Protein AF-A0A497TL37-F1 (afdb_monomer_lite)

Sequence (139 aa):
MITIESKSLKDLSEKLTLLEVLGCQEAVALKVSDNPSLRTFRDFLLKEGGLEKHVFDVDGVSFDGRVLPYSTIADRDENLHKRMPYIGFFYWKERDVFVFVTEMPTLTQLDIKWEAVPRALQFVEYLEEREKEGVKHDS

Foldseek 3Di:
DAEDEDQELVRVLVVLVVCVVVVPQFKYKYAQPRYPLSVVLVCLLPVVPQFDFDFDDGPNDTDTFTKNFPVSSCVSCVVLCVQVVDGQWIAGDVRNIIIGGQDDPVPVVDPDGRRNSVSSNSVSVVSVVVVVVVVVVPD

pLDDT: mean 87.72, std 14.29, range [36.66, 98.19]

Radius of gyration: 14.61 Å; chains: 1; bounding box: 35×26×40 Å

Structure (mmCIF, N/CA/C/O backbone):
data_AF-A0A497TL37-F1
#
_entry.id   AF-A0A497TL37-F1
#
loop_
_atom_site.group_PDB
_atom_site.id
_atom_site.type_symbol
_atom_site.label_atom_id
_atom_site.label_alt_id
_atom_site.label_comp_id
_atom_site.label_asym_id
_atom_site.label_entity_id
_atom_site.label_seq_id
_atom_site.pdbx_PDB_ins_code
_atom_site.Cartn_x
_atom_site.Cartn_y
_atom_site.Cartn_z
_atom_site.occupancy
_atom_site.B_iso_or_equiv
_atom_site.auth_seq_id
_atom_site.auth_comp_id
_atom_site.auth_asym_id
_atom_site.auth_atom_id
_atom_site.pdbx_PDB_model_num
ATOM 1 N N . MET A 1 1 ? 8.489 -10.133 -6.883 1.00 91.06 1 MET A N 1
ATOM 2 C CA . MET A 1 1 ? 7.375 -9.472 -6.167 1.00 91.06 1 MET A CA 1
ATOM 3 C C . MET A 1 1 ? 6.932 -10.334 -5.003 1.00 91.06 1 MET A C 1
ATOM 5 O O . MET A 1 1 ? 6.400 -11.425 -5.207 1.00 91.06 1 MET A O 1
ATOM 9 N N . ILE A 1 2 ? 7.077 -9.811 -3.791 1.00 94.25 2 ILE A N 1
ATOM 10 C CA . ILE A 1 2 ? 6.657 -10.460 -2.548 1.00 94.25 2 ILE A CA 1
ATOM 11 C C . ILE A 1 2 ? 5.258 -9.969 -2.178 1.00 94.25 2 ILE A C 1
ATOM 13 O O . ILE A 1 2 ? 5.024 -8.767 -2.091 1.00 94.25 2 ILE A O 1
ATOM 17 N N . THR A 1 3 ? 4.321 -10.891 -1.941 1.00 96.44 3 THR A N 1
ATOM 18 C CA . THR A 1 3 ? 2.995 -10.545 -1.403 1.00 96.44 3 THR A CA 1
ATOM 19 C C . THR A 1 3 ? 2.981 -10.743 0.107 1.00 96.44 3 THR A C 1
ATOM 21 O O . THR A 1 3 ? 3.314 -11.822 0.591 1.00 96.44 3 THR A O 1
ATOM 24 N N . ILE A 1 4 ? 2.591 -9.708 0.846 1.00 97.25 4 ILE A N 1
ATOM 25 C CA . ILE A 1 4 ? 2.544 -9.692 2.304 1.00 97.25 4 ILE A CA 1
ATOM 26 C C . ILE A 1 4 ? 1.088 -9.669 2.750 1.00 97.25 4 ILE A C 1
ATOM 28 O O . ILE A 1 4 ? 0.339 -8.736 2.455 1.00 97.25 4 ILE A O 1
ATOM 32 N N . GLU A 1 5 ? 0.706 -10.692 3.500 1.00 97.38 5 GLU A N 1
ATOM 33 C CA . GLU A 1 5 ? -0.581 -10.772 4.179 1.00 97.38 5 GLU A CA 1
ATOM 34 C C . GLU A 1 5 ? -0.410 -10.371 5.639 1.00 97.38 5 GLU A C 1
ATOM 36 O O . GLU A 1 5 ? 0.564 -10.752 6.297 1.00 97.38 5 GLU A O 1
ATOM 41 N N . SER A 1 6 ? -1.353 -9.597 6.164 1.00 96.56 6 SER A N 1
ATOM 42 C CA . SER A 1 6 ? -1.311 -9.131 7.543 1.00 96.56 6 SER A CA 1
ATOM 43 C C . SER A 1 6 ? -2.705 -8.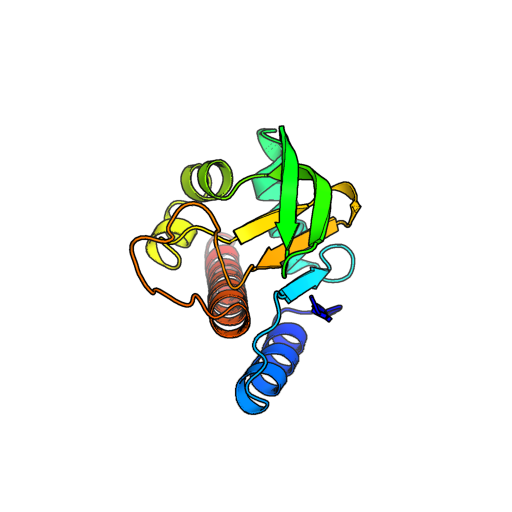827 8.067 1.00 96.56 6 SER A C 1
ATOM 45 O O . SER A 1 6 ? -3.591 -8.451 7.305 1.00 96.56 6 SER A O 1
ATOM 47 N N . LYS A 1 7 ? -2.883 -8.970 9.383 1.00 95.94 7 LYS A N 1
ATOM 48 C CA . LYS A 1 7 ? -4.145 -8.676 10.076 1.00 95.94 7 LYS A CA 1
ATOM 49 C C . LYS A 1 7 ? -4.207 -7.267 10.673 1.00 95.94 7 LYS A C 1
ATOM 51 O O . LYS A 1 7 ? -5.282 -6.852 11.099 1.00 95.94 7 LYS A O 1
ATOM 56 N N . SER A 1 8 ? -3.089 -6.542 10.746 1.00 97.56 8 SER A N 1
ATOM 57 C CA . SER A 1 8 ? -3.012 -5.204 11.354 1.00 97.56 8 SER A CA 1
ATOM 58 C C . SER A 1 8 ? -1.834 -4.399 10.802 1.00 97.56 8 SER A C 1
ATOM 60 O O . SER A 1 8 ? -0.878 -4.971 10.289 1.00 97.56 8 SER A O 1
ATOM 62 N N . LEU A 1 9 ? -1.868 -3.067 10.919 1.00 97.38 9 LEU A N 1
ATOM 63 C CA . LEU A 1 9 ? -0.734 -2.220 10.512 1.00 97.38 9 LEU A CA 1
ATOM 64 C C . LEU A 1 9 ? 0.551 -2.550 11.283 1.00 97.38 9 LEU A C 1
ATOM 66 O O . LEU A 1 9 ? 1.617 -2.599 10.682 1.00 97.38 9 LEU A O 1
ATOM 70 N N . LYS A 1 10 ? 0.437 -2.900 12.570 1.00 97.19 10 LYS A N 1
ATOM 71 C CA . LYS A 1 10 ? 1.582 -3.309 13.391 1.00 97.19 10 LYS A CA 1
ATOM 72 C C . LYS A 1 10 ? 2.293 -4.554 12.842 1.00 97.19 10 LYS A C 1
ATOM 74 O O . LYS A 1 10 ? 3.504 -4.534 12.668 1.00 97.19 10 LYS A O 1
ATOM 79 N N . ASP A 1 11 ? 1.549 -5.624 12.552 1.00 97.38 11 ASP A N 1
ATOM 80 C CA . ASP A 1 11 ? 2.121 -6.859 11.983 1.00 97.38 11 ASP A CA 1
ATOM 81 C C . ASP A 1 11 ? 2.695 -6.610 10.576 1.00 97.38 11 ASP A C 1
ATOM 83 O O . ASP A 1 11 ? 3.719 -7.178 10.202 1.00 97.38 11 ASP A O 1
ATOM 87 N N . LEU A 1 12 ? 2.065 -5.721 9.803 1.00 97.00 12 LEU A N 1
ATOM 88 C CA . LEU A 1 12 ? 2.559 -5.306 8.494 1.00 97.00 12 LEU A CA 1
ATOM 89 C C . LEU A 1 12 ? 3.891 -4.548 8.598 1.00 97.00 12 LEU A C 1
ATOM 91 O O . LEU A 1 12 ? 4.815 -4.850 7.847 1.00 97.00 12 LEU A O 1
ATOM 95 N N . SER A 1 13 ? 3.998 -3.624 9.555 1.00 97.75 13 SER A N 1
ATOM 96 C CA . SER A 1 13 ? 5.218 -2.876 9.867 1.00 97.75 13 SER A CA 1
ATOM 97 C C . SER A 1 13 ? 6.355 -3.817 10.275 1.00 97.75 13 SER A C 1
ATOM 99 O O . SER A 1 13 ? 7.407 -3.807 9.646 1.00 97.75 13 SER A O 1
ATOM 101 N N . GLU A 1 14 ? 6.115 -4.740 11.215 1.00 97.88 14 GLU A N 1
ATOM 102 C CA . GLU A 1 14 ? 7.117 -5.722 11.665 1.00 97.88 14 GLU A CA 1
ATOM 103 C C . GLU A 1 14 ? 7.656 -6.591 10.509 1.00 97.88 14 GLU A C 1
ATOM 105 O O . GLU A 1 14 ? 8.867 -6.801 10.389 1.00 97.88 14 GLU A O 1
ATOM 110 N N . LYS A 1 15 ? 6.772 -7.065 9.619 1.00 97.81 15 LYS A N 1
ATOM 111 C CA . LYS A 1 15 ? 7.156 -7.846 8.428 1.00 97.81 15 LYS A CA 1
ATOM 112 C C . LYS A 1 15 ? 7.975 -7.029 7.436 1.00 97.81 15 LYS A C 1
ATOM 114 O O . LYS A 1 15 ? 8.945 -7.540 6.881 1.00 97.81 15 LYS A O 1
ATOM 119 N N . LEU A 1 16 ? 7.591 -5.778 7.204 1.00 97.69 16 LEU A N 1
ATOM 120 C CA . LEU A 1 16 ? 8.302 -4.887 6.294 1.00 97.69 16 LEU A CA 1
ATOM 121 C C . LEU A 1 16 ? 9.673 -4.483 6.848 1.00 97.69 16 LEU A C 1
ATOM 123 O O . LEU A 1 16 ? 10.644 -4.531 6.102 1.00 97.69 16 LEU A O 1
ATOM 127 N N . THR A 1 17 ? 9.789 -4.191 8.145 1.00 97.19 17 THR A N 1
ATOM 128 C CA . THR A 1 17 ? 11.081 -3.935 8.801 1.00 97.19 17 THR A CA 1
ATOM 129 C C . THR A 1 17 ? 12.009 -5.142 8.685 1.00 97.19 17 THR A C 1
ATOM 131 O O . THR A 1 17 ? 13.196 -4.985 8.414 1.00 97.19 17 THR A O 1
ATOM 134 N N . LEU A 1 18 ? 11.490 -6.367 8.826 1.00 97.25 18 LEU A N 1
ATOM 135 C CA . LEU A 1 18 ? 12.296 -7.567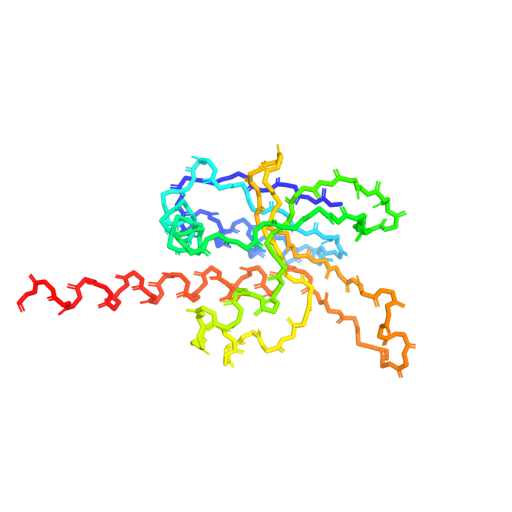 8.592 1.00 97.25 18 LEU A CA 1
ATOM 136 C C . LEU A 1 18 ? 12.808 -7.635 7.143 1.00 97.25 18 LEU A C 1
ATOM 138 O O . LEU A 1 18 ? 13.983 -7.925 6.928 1.00 97.25 18 LEU A O 1
ATOM 142 N N . LEU A 1 19 ? 11.955 -7.357 6.152 1.00 96.38 19 LEU A N 1
ATOM 143 C CA . LEU A 1 19 ? 12.361 -7.332 4.740 1.00 96.38 19 LEU A CA 1
ATOM 144 C C . LEU A 1 19 ? 13.387 -6.230 4.442 1.00 96.38 19 LEU A C 1
ATOM 146 O O . LEU A 1 19 ? 14.291 -6.450 3.636 1.00 96.38 19 LEU A O 1
ATOM 150 N N . GLU A 1 20 ? 13.269 -5.079 5.102 1.00 95.06 20 GLU A N 1
ATOM 151 C CA . GLU A 1 20 ? 14.222 -3.971 5.005 1.00 95.06 20 GLU A CA 1
ATOM 152 C C . GLU A 1 20 ? 15.596 -4.386 5.547 1.00 95.06 20 GLU A C 1
ATOM 154 O O . GLU A 1 20 ? 16.601 -4.239 4.856 1.00 95.06 20 GLU A O 1
ATOM 159 N N . VAL A 1 21 ? 15.641 -5.010 6.731 1.00 95.69 21 VAL A N 1
ATOM 160 C CA . VAL A 1 21 ? 16.880 -5.536 7.335 1.00 95.69 21 VAL A CA 1
ATOM 161 C C . VAL A 1 21 ? 17.535 -6.606 6.458 1.00 95.69 21 VAL A C 1
ATOM 163 O O . VAL A 1 21 ? 18.761 -6.688 6.390 1.00 95.69 21 VAL A O 1
ATOM 166 N N . LEU A 1 22 ? 16.735 -7.419 5.764 1.00 95.06 22 LEU A N 1
ATOM 167 C CA . LEU A 1 22 ? 17.223 -8.418 4.809 1.00 95.06 22 LEU A CA 1
ATOM 168 C C . LEU A 1 22 ? 17.666 -7.815 3.464 1.00 95.06 22 LEU A C 1
ATOM 170 O O . LEU A 1 22 ? 18.152 -8.551 2.606 1.00 95.06 22 LEU A O 1
ATOM 174 N N . GLY A 1 23 ? 17.514 -6.502 3.267 1.00 90.94 23 GLY A N 1
ATOM 175 C CA . GLY A 1 23 ? 17.914 -5.808 2.045 1.00 90.94 23 GLY A CA 1
ATOM 176 C C . GLY A 1 23 ? 17.078 -6.195 0.827 1.00 90.94 23 GLY A C 1
ATOM 177 O O . GLY A 1 23 ? 17.604 -6.238 -0.284 1.00 90.94 23 GLY A O 1
ATOM 178 N N . CYS A 1 24 ? 15.795 -6.514 1.015 1.00 91.44 24 CYS A N 1
ATOM 179 C CA . CYS A 1 24 ? 14.913 -6.955 -0.063 1.00 91.44 24 CYS A CA 1
ATOM 180 C C . CYS A 1 24 ? 14.775 -5.896 -1.175 1.00 91.44 24 CYS A C 1
ATOM 182 O O . CYS A 1 24 ? 14.310 -4.783 -0.937 1.00 91.44 24 CYS A O 1
ATOM 184 N N . GLN A 1 25 ? 15.126 -6.284 -2.406 1.00 88.81 25 GLN A N 1
ATOM 185 C CA . GLN A 1 25 ? 15.095 -5.436 -3.610 1.00 88.81 25 GLN A CA 1
ATOM 186 C C . GLN A 1 25 ? 13.924 -5.758 -4.555 1.00 88.81 25 GLN A C 1
ATOM 188 O O . GLN A 1 25 ? 13.868 -5.243 -5.668 1.00 88.81 25 GLN A O 1
ATOM 193 N N . GLU A 1 26 ? 13.009 -6.643 -4.162 1.00 90.00 26 GLU A N 1
ATOM 194 C CA . GLU A 1 26 ? 11.841 -6.986 -4.979 1.00 90.00 26 GLU A CA 1
ATOM 195 C C . GLU A 1 26 ? 10.697 -5.989 -4.784 1.00 90.00 26 GLU A C 1
ATOM 197 O O . GLU A 1 26 ? 10.570 -5.372 -3.722 1.00 90.00 26 GLU A O 1
ATOM 202 N N . ALA A 1 27 ? 9.806 -5.887 -5.775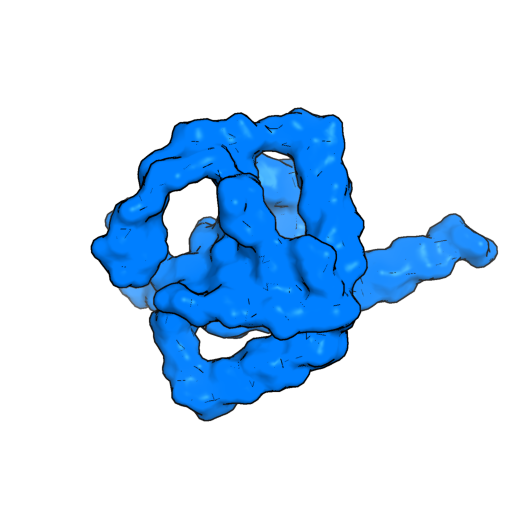 1.00 93.25 27 ALA A N 1
ATOM 203 C CA . ALA A 1 27 ? 8.524 -5.228 -5.581 1.00 93.25 27 ALA A CA 1
ATOM 204 C C . ALA A 1 27 ? 7.729 -5.874 -4.435 1.00 93.25 27 ALA A C 1
ATOM 206 O O . ALA A 1 27 ? 7.785 -7.087 -4.204 1.00 93.25 27 ALA A O 1
ATOM 207 N N . VAL A 1 28 ? 6.922 -5.069 -3.750 1.00 95.94 28 VAL A N 1
ATOM 208 C CA . VAL A 1 28 ? 6.102 -5.502 -2.615 1.00 95.94 28 VAL A CA 1
ATOM 209 C C . VAL A 1 28 ? 4.629 -5.309 -2.942 1.00 95.94 28 VAL A C 1
ATOM 211 O O . VAL A 1 28 ? 4.232 -4.272 -3.462 1.00 95.94 28 VAL A O 1
ATOM 214 N N . ALA A 1 29 ? 3.805 -6.294 -2.604 1.00 97.00 29 ALA A N 1
ATOM 215 C CA . ALA A 1 29 ? 2.355 -6.221 -2.688 1.00 97.00 29 ALA A CA 1
ATOM 216 C C . ALA A 1 29 ? 1.737 -6.455 -1.304 1.00 97.00 29 ALA A C 1
ATOM 218 O O . ALA A 1 29 ? 1.924 -7.511 -0.711 1.00 97.00 29 ALA A O 1
ATOM 219 N N . LEU A 1 30 ? 0.980 -5.495 -0.781 1.00 98.06 30 LEU A N 1
ATOM 220 C CA . LEU A 1 30 ? 0.299 -5.608 0.510 1.00 98.06 30 LEU A CA 1
ATOM 221 C C . LEU A 1 30 ? -1.133 -6.090 0.274 1.00 98.06 30 LEU A C 1
ATOM 223 O O . LEU A 1 30 ? -1.914 -5.401 -0.388 1.00 98.06 30 LEU A O 1
ATOM 227 N N . LYS A 1 31 ? -1.485 -7.269 0.797 1.00 98.19 31 LYS A N 1
ATOM 228 C CA . LYS A 1 31 ? -2.826 -7.845 0.656 1.00 98.19 31 LYS A CA 1
ATOM 229 C C . LYS A 1 31 ? -3.842 -7.050 1.462 1.00 98.19 31 LYS A C 1
ATOM 231 O O . LYS A 1 31 ? -3.718 -6.912 2.676 1.00 98.19 31 LYS A O 1
ATOM 236 N N . VAL A 1 32 ? -4.873 -6.561 0.779 1.00 97.69 32 VAL A N 1
ATOM 237 C CA . VAL A 1 32 ? -5.876 -5.680 1.379 1.00 97.69 32 VAL A CA 1
ATOM 238 C C . VAL A 1 32 ? -6.935 -6.469 2.145 1.00 97.69 32 VAL A C 1
ATOM 240 O O . VAL A 1 32 ? -7.293 -6.076 3.251 1.00 97.69 32 VAL A O 1
ATOM 243 N N . SER A 1 33 ? -7.418 -7.592 1.602 1.00 93.00 33 SER A N 1
ATOM 244 C CA . SER A 1 33 ? -8.540 -8.362 2.163 1.00 93.00 33 SER A CA 1
ATOM 245 C C . SER A 1 33 ? -8.403 -8.706 3.643 1.00 93.00 33 SER A C 1
ATOM 247 O O . SER A 1 33 ? -9.410 -8.699 4.348 1.00 93.00 33 SER A O 1
ATOM 249 N N . ASP A 1 34 ? -7.188 -8.944 4.132 1.00 92.88 34 ASP A N 1
ATOM 250 C CA . ASP A 1 34 ? -6.945 -9.433 5.493 1.00 92.88 34 ASP A CA 1
ATOM 251 C C . ASP A 1 34 ? -6.642 -8.323 6.507 1.00 92.88 34 ASP A C 1
ATOM 253 O O . ASP A 1 34 ? -6.718 -8.561 7.712 1.00 92.88 34 ASP A O 1
ATOM 257 N N . ASN A 1 35 ? -6.422 -7.085 6.049 1.00 97.62 35 ASN A N 1
ATOM 258 C CA . ASN A 1 35 ? -6.054 -5.955 6.898 1.00 97.62 35 ASN A CA 1
ATOM 259 C C . ASN A 1 35 ? -7.164 -4.877 6.919 1.00 97.62 35 ASN A C 1
ATOM 261 O O . ASN A 1 35 ? -7.405 -4.230 5.897 1.00 97.62 35 ASN A O 1
ATOM 265 N N . PRO A 1 36 ? -7.843 -4.641 8.061 1.00 96.69 36 PRO A N 1
ATOM 266 C CA . PRO A 1 36 ? -8.926 -3.659 8.158 1.00 96.69 36 PRO A CA 1
ATOM 267 C C . PRO A 1 36 ? -8.538 -2.245 7.723 1.00 96.69 36 PRO A C 1
ATOM 269 O O . PRO A 1 36 ? -9.302 -1.606 7.007 1.00 96.69 36 PRO A O 1
ATOM 272 N N . SER A 1 37 ? -7.352 -1.783 8.104 1.00 96.94 37 SER A N 1
ATOM 273 C CA . SER A 1 37 ? -6.851 -0.444 7.798 1.00 96.94 37 SER A CA 1
ATOM 274 C C . SER A 1 37 ? -6.627 -0.264 6.297 1.00 96.94 37 SER A C 1
ATOM 276 O O . SER A 1 37 ? -7.062 0.728 5.711 1.00 96.94 37 SER A O 1
ATOM 278 N N . LEU A 1 38 ? -6.041 -1.276 5.643 1.00 97.81 38 LEU A N 1
ATOM 279 C CA . LEU A 1 38 ? -5.894 -1.290 4.185 1.00 97.81 38 LEU A CA 1
ATOM 280 C C . LEU A 1 38 ? -7.254 -1.310 3.482 1.00 97.81 38 LEU A C 1
ATOM 282 O O . LEU A 1 38 ? -7.426 -0.612 2.482 1.00 97.81 38 LEU A O 1
ATOM 286 N N . ARG A 1 39 ? -8.227 -2.085 3.989 1.00 97.44 39 ARG A N 1
ATOM 287 C CA . ARG A 1 39 ? -9.589 -2.120 3.426 1.00 97.44 39 ARG A CA 1
ATOM 288 C C . ARG A 1 39 ? -10.252 -0.752 3.507 1.00 97.44 39 ARG A C 1
ATOM 290 O O . ARG A 1 39 ? -10.731 -0.270 2.488 1.00 97.44 39 ARG A O 1
ATOM 297 N N . THR A 1 40 ? -10.223 -0.115 4.676 1.00 96.00 40 THR A N 1
ATOM 298 C CA . THR A 1 40 ? -10.785 1.226 4.883 1.00 96.00 40 THR A CA 1
ATOM 299 C C . THR A 1 40 ? -10.158 2.238 3.930 1.00 96.00 40 THR A C 1
ATOM 301 O O . THR A 1 40 ? -10.872 3.012 3.295 1.00 96.00 40 THR A O 1
ATOM 304 N N . PHE A 1 41 ? -8.832 2.206 3.780 1.00 96.12 41 PHE A N 1
ATOM 305 C CA . PHE A 1 41 ? -8.131 3.104 2.869 1.00 96.12 41 PHE A CA 1
ATOM 306 C C . PHE A 1 41 ? -8.487 2.845 1.398 1.00 96.12 41 PHE A C 1
ATOM 308 O O . PHE A 1 41 ? -8.806 3.780 0.665 1.00 96.12 41 PHE A O 1
ATOM 315 N N . ARG A 1 42 ? -8.519 1.579 0.962 1.00 96.25 42 ARG A N 1
ATOM 316 C CA . ARG A 1 42 ? -8.992 1.200 -0.379 1.00 96.25 42 ARG A CA 1
ATOM 317 C C . ARG A 1 42 ? -10.423 1.681 -0.618 1.00 96.25 42 ARG A C 1
ATOM 319 O O . ARG A 1 42 ? -10.701 2.233 -1.677 1.00 96.25 42 ARG A O 1
ATOM 326 N N . ASP A 1 43 ? -11.331 1.464 0.325 1.00 95.38 43 ASP A N 1
ATOM 327 C CA . ASP A 1 43 ? -12.745 1.812 0.162 1.00 95.38 43 ASP A CA 1
ATOM 328 C C . ASP A 1 43 ? -12.934 3.335 0.087 1.00 95.38 43 ASP A C 1
ATOM 330 O O . ASP A 1 43 ? -13.707 3.818 -0.743 1.00 95.38 43 ASP A O 1
ATOM 334 N N . PHE A 1 44 ? -12.163 4.093 0.879 1.00 94.06 44 PHE A N 1
ATOM 335 C CA . PHE A 1 44 ? -12.047 5.547 0.755 1.00 94.06 44 PHE A CA 1
ATOM 336 C C . PHE A 1 44 ? -11.615 5.951 -0.656 1.00 94.06 44 PHE A C 1
ATOM 338 O O . PHE A 1 44 ? -12.291 6.759 -1.293 1.00 94.06 44 PHE A O 1
ATOM 345 N N . LEU A 1 45 ? -10.544 5.342 -1.171 1.00 93.44 45 LEU A N 1
ATOM 346 C CA . LEU A 1 45 ? -10.057 5.631 -2.511 1.00 93.44 45 LEU A CA 1
ATOM 347 C C . LEU A 1 45 ? -11.100 5.281 -3.574 1.00 93.44 45 LEU A C 1
ATOM 349 O O . LEU A 1 45 ? -11.349 6.085 -4.457 1.00 93.44 45 LEU A O 1
ATOM 353 N N . LEU A 1 46 ? -11.740 4.116 -3.513 1.00 93.31 46 LEU A N 1
ATOM 354 C CA . LEU A 1 46 ? -12.640 3.638 -4.568 1.00 93.31 46 LEU A CA 1
ATOM 355 C C . LEU A 1 46 ? -14.012 4.323 -4.598 1.00 93.31 46 LEU A C 1
ATOM 357 O O . LEU A 1 46 ? -14.737 4.149 -5.580 1.00 93.31 46 LEU A O 1
ATOM 361 N N . LYS A 1 47 ? -14.372 5.105 -3.573 1.00 88.50 47 LYS A N 1
ATOM 362 C CA . LYS A 1 47 ? -15.673 5.785 -3.471 1.00 88.50 47 LYS A CA 1
ATOM 363 C C . LYS A 1 47 ? -16.003 6.649 -4.694 1.00 88.50 47 LYS A C 1
ATOM 365 O O . LYS A 1 47 ? -17.164 6.744 -5.079 1.00 88.50 47 LYS A O 1
ATOM 370 N N . GLU A 1 48 ? -14.988 7.227 -5.327 1.00 80.19 48 GLU A N 1
ATOM 371 C CA . GLU A 1 48 ? -15.131 8.102 -6.497 1.00 80.19 48 GLU A CA 1
ATOM 372 C C . GLU A 1 48 ? -14.752 7.414 -7.824 1.00 80.19 48 GLU A C 1
ATOM 374 O O . GLU A 1 48 ? -14.586 8.066 -8.853 1.00 80.19 48 GLU A O 1
ATOM 379 N N . GLY A 1 49 ? -14.593 6.084 -7.837 1.00 82.75 49 GLY A N 1
ATOM 380 C CA . GLY A 1 49 ? -14.241 5.322 -9.041 1.00 82.75 49 GLY A CA 1
ATOM 381 C C . GLY A 1 49 ? -12.755 5.413 -9.406 1.00 82.75 49 GLY A C 1
ATOM 382 O O . GLY A 1 49 ? -11.902 5.384 -8.526 1.00 82.75 49 GLY A O 1
ATOM 383 N N . GLY A 1 50 ? -12.413 5.512 -10.694 1.00 84.69 50 GLY A N 1
ATOM 384 C CA . GLY A 1 50 ? -11.022 5.706 -11.156 1.00 84.69 50 GLY A CA 1
ATOM 385 C C . GLY A 1 50 ? -10.204 4.429 -11.387 1.00 84.69 50 GLY A C 1
ATOM 386 O O . GLY A 1 50 ? -8.988 4.486 -11.497 1.00 84.69 50 GLY A O 1
ATOM 387 N N . LEU A 1 51 ? -10.854 3.265 -11.451 1.00 94.00 51 LEU A N 1
ATOM 388 C CA . LEU A 1 51 ? -10.183 2.042 -11.887 1.00 94.00 51 LEU A CA 1
ATOM 389 C C . LEU A 1 51 ? -10.026 2.045 -13.405 1.00 94.00 51 LEU A C 1
ATOM 391 O O . LEU A 1 51 ? -11.020 2.071 -14.132 1.00 94.00 51 LEU A O 1
ATOM 395 N N . GLU A 1 52 ? -8.792 1.924 -13.865 1.00 93.38 52 GLU A N 1
ATOM 396 C CA . GLU A 1 52 ? -8.425 1.947 -15.275 1.00 93.38 52 GLU A CA 1
ATOM 397 C C . GLU A 1 52 ? -7.855 0.597 -15.691 1.00 93.38 52 GLU A C 1
ATOM 399 O O . GLU A 1 52 ? -7.164 -0.064 -14.915 1.00 93.38 52 GLU A O 1
ATOM 404 N N . LYS A 1 53 ? -8.152 0.159 -16.919 1.00 93.88 53 LYS A N 1
ATOM 405 C CA . LYS A 1 53 ? -7.516 -1.037 -17.472 1.00 93.88 53 LYS A CA 1
ATOM 406 C C . LYS A 1 53 ? -6.098 -0.672 -17.908 1.00 93.88 53 LYS A C 1
ATOM 408 O O . LYS A 1 53 ? -5.941 0.214 -18.743 1.00 93.88 53 LYS A O 1
ATOM 413 N N . HIS A 1 54 ? -5.098 -1.372 -17.384 1.00 89.19 54 HIS A N 1
ATOM 414 C CA . HIS A 1 54 ? -3.694 -1.085 -17.657 1.00 89.19 54 HIS A CA 1
ATOM 415 C C . HIS A 1 54 ? -2.895 -2.379 -17.844 1.00 89.19 54 HIS A C 1
ATOM 417 O O . HIS A 1 54 ? -3.122 -3.366 -17.144 1.00 89.19 54 HIS A O 1
ATOM 423 N N . VAL A 1 55 ? -1.929 -2.346 -18.767 1.00 88.25 55 VAL A N 1
ATOM 424 C CA . VAL A 1 55 ? -0.849 -3.340 -18.849 1.00 88.25 55 VAL A CA 1
ATOM 425 C C . VAL A 1 55 ? 0.371 -2.751 -18.158 1.00 88.25 55 VAL A C 1
ATOM 427 O O . VAL A 1 55 ? 0.816 -1.675 -18.548 1.00 88.25 55 VAL A O 1
ATOM 430 N N . PHE A 1 56 ? 0.860 -3.381 -17.099 1.00 85.06 56 PHE A N 1
ATOM 431 C CA . PHE A 1 56 ? 1.931 -2.837 -16.263 1.00 85.06 56 PHE A CA 1
ATOM 432 C C . PHE A 1 56 ? 2.968 -3.907 -15.939 1.00 85.06 56 PHE A C 1
ATOM 434 O O . PHE A 1 56 ? 2.640 -5.089 -15.848 1.00 85.06 56 PHE A O 1
ATOM 441 N N . ASP A 1 57 ? 4.210 -3.476 -15.743 1.00 85.38 57 ASP A N 1
ATOM 442 C CA . ASP A 1 57 ? 5.326 -4.361 -15.431 1.00 85.38 57 ASP A CA 1
ATOM 443 C C . ASP A 1 57 ? 5.663 -4.297 -13.940 1.00 85.38 57 ASP A C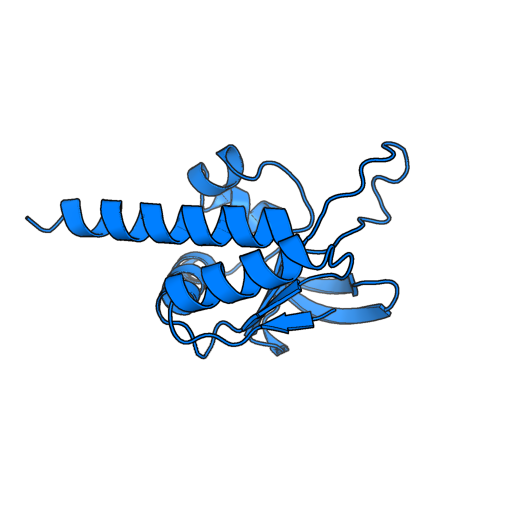 1
ATOM 445 O O . ASP A 1 57 ? 5.736 -3.218 -13.348 1.00 85.38 57 ASP A O 1
ATOM 449 N N . VAL A 1 58 ? 5.888 -5.460 -13.331 1.00 85.56 58 VAL A N 1
ATOM 450 C CA . VAL A 1 58 ? 6.414 -5.586 -11.968 1.00 85.56 58 VAL A CA 1
ATOM 451 C C . VAL A 1 58 ? 7.589 -6.550 -12.010 1.00 85.56 58 VAL A C 1
ATOM 453 O O . VAL A 1 58 ? 7.424 -7.698 -12.419 1.00 85.56 58 VAL A O 1
ATOM 456 N N . ASP A 1 59 ? 8.774 -6.083 -11.613 1.00 83.50 59 ASP A N 1
ATOM 457 C CA . ASP A 1 59 ? 10.026 -6.855 -11.646 1.00 83.50 59 ASP A CA 1
ATOM 458 C C . ASP A 1 59 ? 10.291 -7.523 -13.019 1.00 83.50 59 ASP A C 1
ATOM 460 O O . ASP A 1 59 ? 10.701 -8.679 -13.103 1.00 83.50 59 ASP A O 1
ATOM 464 N N . GLY A 1 60 ? 10.003 -6.812 -14.118 1.00 83.00 60 GLY A N 1
ATOM 465 C CA . GLY A 1 60 ? 10.211 -7.299 -15.490 1.00 83.00 60 GLY A CA 1
ATOM 466 C C . GLY A 1 60 ? 9.150 -8.274 -16.015 1.00 83.00 60 GLY A C 1
ATOM 467 O O . GLY A 1 60 ? 9.304 -8.802 -17.116 1.00 83.00 60 GLY A O 1
ATOM 468 N N . VAL A 1 61 ? 8.074 -8.516 -15.259 1.00 85.00 61 VAL A N 1
ATOM 469 C CA . VAL A 1 61 ? 6.938 -9.345 -15.686 1.00 85.00 61 VAL A CA 1
ATOM 470 C C . VAL A 1 61 ? 5.725 -8.464 -15.967 1.00 85.00 61 VAL A C 1
ATOM 472 O O . VAL A 1 61 ? 5.302 -7.703 -15.099 1.00 85.00 61 VAL A O 1
ATOM 475 N N . SER A 1 62 ? 5.141 -8.604 -17.159 1.00 89.31 62 SER A N 1
ATOM 476 C CA . SER A 1 62 ? 3.945 -7.861 -17.567 1.00 89.31 62 SER A CA 1
ATOM 477 C C . SER A 1 62 ? 2.656 -8.498 -17.052 1.00 89.31 62 SER A C 1
ATOM 479 O O . SER A 1 62 ? 2.438 -9.706 -17.180 1.00 89.31 62 SER A O 1
ATOM 481 N N . PHE A 1 63 ? 1.755 -7.665 -16.542 1.00 88.94 63 PHE A N 1
ATOM 482 C CA . PHE A 1 63 ? 0.434 -8.038 -16.047 1.00 88.94 63 PHE A CA 1
ATOM 483 C C . PHE A 1 63 ? -0.655 -7.193 -16.721 1.00 88.94 63 PHE A C 1
ATOM 485 O O . PHE A 1 63 ? -0.443 -6.017 -17.004 1.00 88.94 63 PHE A O 1
ATOM 492 N N . ASP A 1 64 ? -1.833 -7.784 -16.955 1.00 92.44 64 ASP A N 1
ATOM 493 C CA . ASP A 1 64 ? -3.061 -7.071 -17.350 1.00 92.44 64 ASP A CA 1
ATOM 494 C C . ASP A 1 64 ? -4.020 -7.048 -16.154 1.00 92.44 64 ASP A C 1
ATOM 496 O O . ASP A 1 64 ? -4.247 -8.071 -15.496 1.00 92.44 64 ASP A O 1
ATOM 500 N N . GLY A 1 65 ? -4.585 -5.881 -15.861 1.00 94.44 65 GLY A N 1
ATOM 501 C CA . GLY A 1 65 ? -5.535 -5.724 -14.775 1.00 94.44 65 GLY A CA 1
ATOM 502 C C . GLY A 1 65 ? -6.183 -4.353 -14.732 1.00 94.44 65 GLY A C 1
ATOM 503 O O . GLY A 1 65 ? -5.867 -3.445 -15.501 1.00 94.44 65 GLY A O 1
ATOM 504 N N . ARG A 1 66 ? -7.117 -4.203 -13.796 1.00 96.25 66 ARG A N 1
ATOM 505 C CA . ARG A 1 66 ? -7.659 -2.904 -13.420 1.00 96.25 66 ARG A CA 1
ATOM 506 C C . ARG A 1 66 ? -6.883 -2.370 -12.236 1.00 96.25 66 ARG A C 1
ATOM 508 O O . ARG A 1 66 ? -6.834 -3.003 -11.177 1.00 96.25 66 ARG A O 1
ATOM 515 N N . VAL A 1 67 ? -6.328 -1.185 -12.415 1.00 95.38 67 VAL A N 1
ATOM 516 C CA . VAL A 1 67 ? -5.533 -0.506 -11.402 1.00 95.38 67 VAL A CA 1
ATOM 517 C C . VAL A 1 67 ? -6.167 0.821 -11.031 1.00 95.38 67 VAL A C 1
ATOM 519 O O . VAL A 1 67 ? -6.831 1.450 -11.849 1.00 95.38 67 VAL A O 1
ATOM 522 N N . LEU A 1 68 ? -5.969 1.241 -9.788 1.00 95.38 68 LEU A N 1
ATOM 523 C CA . LEU A 1 68 ? -6.104 2.639 -9.411 1.00 95.38 68 LEU A CA 1
ATOM 524 C C . LEU A 1 68 ? -4.686 3.230 -9.427 1.00 95.38 68 LEU A C 1
ATOM 526 O O . LEU A 1 68 ? -3.879 2.847 -8.568 1.00 95.38 68 LEU A O 1
ATOM 530 N N . PRO A 1 69 ? -4.346 4.070 -10.419 1.00 92.75 69 PRO A N 1
ATOM 531 C CA . PRO A 1 69 ? -2.988 4.567 -10.589 1.00 92.75 69 PRO A CA 1
ATOM 532 C C . PRO A 1 69 ? -2.618 5.578 -9.499 1.00 92.75 69 PRO A C 1
ATOM 534 O O . PRO A 1 69 ? -3.482 6.209 -8.888 1.00 92.75 69 PRO A O 1
ATOM 537 N N . TYR A 1 70 ? -1.310 5.759 -9.292 1.00 91.88 70 TYR A N 1
ATOM 538 C CA . TYR A 1 70 ? -0.762 6.695 -8.309 1.00 91.88 70 TYR A CA 1
ATOM 539 C C . TYR A 1 70 ? -1.355 8.104 -8.419 1.00 91.88 70 TYR A C 1
ATOM 541 O O . TYR A 1 70 ? -1.699 8.687 -7.400 1.00 91.88 70 TYR A O 1
ATOM 549 N N . SER A 1 71 ? -1.489 8.640 -9.636 1.00 90.25 71 SER A N 1
ATOM 550 C CA . SER A 1 71 ? -2.021 9.988 -9.878 1.00 90.25 71 SER A CA 1
ATOM 551 C C . SER A 1 71 ? -3.402 10.166 -9.254 1.00 90.25 71 SER A C 1
ATOM 553 O O . SER A 1 71 ? -3.607 11.076 -8.463 1.00 90.25 71 SER A O 1
ATOM 555 N N . THR A 1 72 ? -4.317 9.230 -9.508 1.00 92.56 72 THR A N 1
ATOM 556 C CA . THR A 1 72 ? -5.660 9.263 -8.921 1.00 92.56 72 THR A CA 1
ATOM 557 C C . THR A 1 72 ? -5.633 9.108 -7.401 1.00 92.56 72 THR A C 1
ATOM 559 O O . THR A 1 72 ? -6.471 9.682 -6.711 1.00 92.56 72 THR A O 1
ATOM 562 N N . ILE A 1 73 ? -4.691 8.332 -6.856 1.00 93.56 73 ILE A N 1
ATOM 563 C CA . ILE A 1 73 ? -4.530 8.205 -5.402 1.00 93.56 73 ILE A CA 1
ATOM 564 C C . ILE A 1 73 ? -4.018 9.519 -4.795 1.00 93.56 73 ILE A C 1
ATOM 566 O O . ILE A 1 73 ? -4.557 9.969 -3.787 1.00 93.56 73 ILE A O 1
ATOM 570 N N . ALA A 1 74 ? -3.020 10.142 -5.419 1.00 91.81 74 ALA A N 1
ATOM 571 C CA . ALA A 1 74 ? -2.425 11.401 -4.988 1.00 91.81 74 ALA A CA 1
ATOM 572 C C . ALA A 1 74 ? -3.431 12.561 -5.028 1.00 91.81 74 ALA A C 1
ATOM 574 O O . ALA A 1 74 ? -3.474 13.352 -4.090 1.00 91.81 74 ALA A O 1
ATOM 575 N N . ASP A 1 75 ? -4.283 12.612 -6.055 1.00 91.12 75 ASP A N 1
ATOM 576 C CA . ASP A 1 75 ? -5.348 13.617 -6.178 1.00 91.12 75 ASP A CA 1
ATOM 577 C C . ASP A 1 75 ? -6.408 13.482 -5.073 1.00 91.12 75 ASP A C 1
ATOM 579 O O . ASP A 1 75 ? -7.000 14.468 -4.639 1.00 91.12 75 ASP A O 1
ATOM 583 N N . ARG A 1 76 ? -6.660 12.254 -4.604 1.00 92.06 76 ARG A N 1
ATOM 584 C CA . ARG A 1 76 ? -7.655 11.970 -3.555 1.00 92.06 76 ARG A CA 1
ATOM 585 C C . ARG A 1 76 ? -7.122 12.147 -2.146 1.00 92.06 76 ARG A C 1
ATOM 587 O O . ARG A 1 76 ? -7.903 12.344 -1.217 1.00 92.06 76 ARG A O 1
ATOM 594 N N . ASP A 1 77 ? -5.815 12.023 -1.975 1.00 92.31 77 ASP A N 1
ATOM 595 C CA . ASP A 1 77 ? -5.169 12.070 -0.676 1.00 92.31 77 ASP A CA 1
ATOM 596 C C . ASP A 1 77 ? -3.896 12.914 -0.743 1.00 92.31 77 ASP A C 1
ATOM 598 O O . ASP A 1 77 ? -2.772 12.413 -0.822 1.00 92.31 77 ASP A O 1
ATOM 602 N N . GLU A 1 78 ? -4.084 14.235 -0.696 1.00 90.69 78 GLU A N 1
ATOM 603 C CA . GLU A 1 78 ? -2.980 15.197 -0.751 1.00 90.69 78 GLU A CA 1
ATOM 604 C C . GLU A 1 78 ? -1.941 14.966 0.357 1.00 90.69 78 GLU A C 1
ATOM 606 O O . GLU A 1 78 ? -0.758 15.256 0.175 1.00 90.69 78 GLU A O 1
ATOM 611 N N . ASN A 1 79 ? -2.364 14.459 1.520 1.00 91.62 79 ASN A N 1
ATOM 612 C CA . ASN A 1 79 ? -1.462 14.172 2.634 1.00 91.62 79 ASN A CA 1
ATOM 613 C C . ASN A 1 79 ? -0.562 12.976 2.321 1.00 91.62 79 ASN A C 1
ATOM 615 O O . ASN A 1 79 ? 0.644 13.040 2.575 1.00 91.62 79 ASN A O 1
ATOM 619 N N . LEU A 1 80 ? -1.112 11.927 1.704 1.00 91.50 80 LEU A N 1
ATOM 620 C CA . LEU A 1 80 ? -0.303 10.832 1.182 1.00 91.50 80 LEU A CA 1
ATOM 621 C C . LEU A 1 80 ? 0.655 11.322 0.088 1.00 91.50 80 LEU A C 1
ATOM 623 O O . LEU A 1 80 ? 1.833 10.971 0.129 1.00 91.50 80 LEU A O 1
ATOM 627 N N . HIS A 1 81 ? 0.200 12.169 -0.844 1.00 91.12 81 HIS A N 1
ATOM 628 C CA . HIS A 1 81 ? 1.063 12.719 -1.898 1.00 91.12 81 HIS A CA 1
ATOM 629 C C . HIS A 1 81 ? 2.241 13.521 -1.326 1.00 91.12 81 HIS A C 1
ATOM 631 O O . HIS A 1 81 ? 3.377 13.341 -1.757 1.00 91.12 81 HIS A O 1
ATOM 637 N N . LYS A 1 82 ? 2.002 14.356 -0.305 1.00 89.75 82 LYS A N 1
ATOM 638 C CA . LYS A 1 82 ? 3.067 15.118 0.372 1.00 89.75 82 LYS A CA 1
ATOM 639 C C . LYS A 1 82 ? 4.127 14.212 0.998 1.00 89.75 82 LYS A C 1
ATOM 641 O O . LYS A 1 82 ? 5.301 14.572 0.995 1.00 89.75 82 LYS A O 1
ATOM 646 N N . ARG A 1 83 ? 3.728 13.058 1.540 1.00 87.38 83 ARG A N 1
ATOM 647 C CA . ARG A 1 83 ? 4.647 12.119 2.200 1.00 87.38 83 ARG A CA 1
ATOM 648 C C . ARG A 1 83 ? 5.361 11.198 1.219 1.00 87.38 83 ARG A C 1
ATOM 650 O O . ARG A 1 83 ? 6.533 10.894 1.400 1.00 87.38 83 ARG A O 1
ATOM 657 N N . MET A 1 84 ? 4.658 10.776 0.178 1.00 88.44 84 MET A N 1
ATOM 658 C CA . MET A 1 84 ? 5.154 9.867 -0.844 1.00 88.44 84 MET A CA 1
ATOM 659 C C . MET A 1 84 ? 4.947 10.496 -2.223 1.00 88.44 84 MET A C 1
ATOM 661 O O . MET A 1 84 ? 4.056 10.044 -2.935 1.00 88.44 84 MET A O 1
ATOM 665 N N . PRO A 1 85 ? 5.735 11.510 -2.634 1.00 81.81 85 PRO A N 1
ATOM 666 C CA . PRO A 1 85 ? 5.483 12.303 -3.849 1.00 81.81 85 PRO A CA 1
ATOM 667 C C . PRO A 1 85 ? 5.866 11.596 -5.158 1.00 81.81 85 PRO A C 1
ATOM 669 O O . PRO A 1 85 ? 5.777 12.182 -6.237 1.00 81.81 85 PRO A O 1
ATOM 672 N N . TYR A 1 86 ? 6.332 10.350 -5.078 1.00 75.69 86 TYR A N 1
ATOM 673 C CA . TYR A 1 86 ? 6.924 9.633 -6.198 1.00 75.69 86 TYR A CA 1
ATOM 674 C C . TYR A 1 86 ? 6.013 8.533 -6.729 1.00 75.69 86 TYR A C 1
ATOM 676 O O . TYR A 1 86 ? 5.289 7.867 -5.988 1.00 75.69 86 TYR A O 1
ATOM 684 N N . ILE A 1 87 ? 6.114 8.310 -8.038 1.00 76.56 87 ILE A N 1
ATOM 685 C CA . ILE A 1 87 ? 5.407 7.243 -8.736 1.00 76.56 87 ILE A CA 1
ATOM 686 C C . ILE A 1 87 ? 5.948 5.856 -8.333 1.00 76.56 87 ILE A C 1
ATOM 688 O O . ILE A 1 87 ? 7.042 5.716 -7.785 1.00 76.56 87 ILE A O 1
ATOM 692 N N . GLY A 1 88 ? 5.180 4.805 -8.619 1.00 84.25 88 GLY A N 1
ATOM 693 C CA . GLY A 1 88 ? 5.558 3.414 -8.328 1.00 84.25 88 GLY A CA 1
ATOM 694 C C . GLY A 1 88 ? 4.737 2.777 -7.211 1.00 84.25 88 GLY A C 1
ATOM 695 O O . GLY A 1 88 ? 5.158 1.780 -6.633 1.00 84.25 88 GLY A O 1
ATOM 696 N N . PHE A 1 89 ? 3.575 3.363 -6.930 1.00 91.94 89 PHE A N 1
ATOM 697 C CA . PHE A 1 89 ? 2.557 2.859 -6.024 1.00 91.94 89 PHE A CA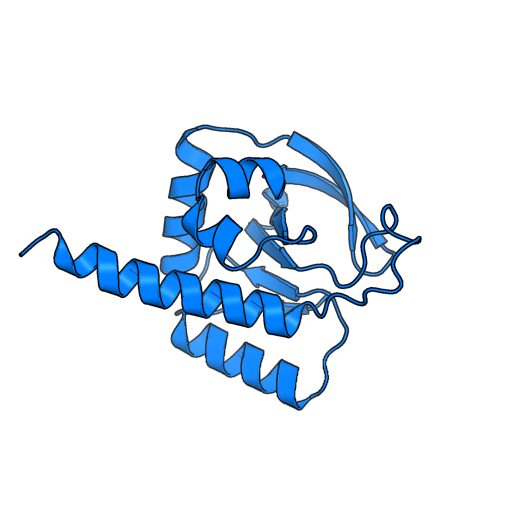 1
ATOM 698 C C . PHE A 1 89 ? 1.205 2.816 -6.747 1.00 91.94 89 PHE A C 1
ATOM 700 O O . PHE A 1 89 ? 0.820 3.790 -7.386 1.00 91.94 89 PHE A O 1
ATOM 707 N N . PHE A 1 90 ? 0.478 1.705 -6.677 1.00 94.50 90 PHE A N 1
ATOM 708 C CA . PHE A 1 90 ? -0.878 1.606 -7.231 1.00 94.50 90 PHE A CA 1
ATOM 709 C C . PHE A 1 90 ? -1.687 0.524 -6.516 1.00 94.50 90 PHE A C 1
ATOM 711 O O . PHE A 1 90 ? -1.131 -0.364 -5.873 1.00 94.50 90 PHE A O 1
ATOM 718 N N . TYR A 1 91 ? -3.012 0.564 -6.643 1.00 96.50 91 TYR A N 1
ATOM 719 C CA . TYR A 1 91 ? -3.875 -0.533 -6.193 1.00 96.50 91 TYR A CA 1
ATOM 720 C C . TYR A 1 91 ? -4.263 -1.422 -7.372 1.00 96.50 91 TYR A C 1
ATOM 722 O O . TYR A 1 91 ? -4.734 -0.915 -8.386 1.00 96.50 91 TYR A O 1
ATOM 730 N N . TRP A 1 92 ? -4.109 -2.740 -7.238 1.00 96.88 92 TRP A N 1
ATOM 731 C CA . TRP A 1 92 ? -4.496 -3.727 -8.247 1.00 96.88 92 TRP A CA 1
ATOM 732 C C . TRP A 1 92 ? -5.741 -4.503 -7.811 1.00 96.88 92 TRP A C 1
ATOM 734 O O . TRP A 1 92 ? -5.706 -5.308 -6.875 1.00 96.88 92 TRP A O 1
ATOM 744 N N . LYS A 1 93 ? -6.848 -4.300 -8.535 1.00 96.38 93 LYS A N 1
ATOM 745 C CA . LYS A 1 93 ? -8.166 -4.837 -8.184 1.00 96.38 93 LYS A CA 1
ATOM 746 C C . LYS A 1 93 ? -8.252 -6.357 -8.226 1.00 96.38 93 LYS A C 1
ATOM 748 O O . LYS A 1 93 ? -8.809 -6.949 -7.310 1.00 96.38 93 LYS A O 1
ATOM 753 N N . GLU A 1 94 ? -7.746 -7.007 -9.273 1.00 95.12 94 GLU A N 1
ATOM 754 C CA . GLU A 1 94 ? -7.908 -8.460 -9.441 1.00 95.12 94 GLU A CA 1
ATOM 755 C C . GLU A 1 94 ? -7.165 -9.258 -8.364 1.00 95.12 94 GLU A C 1
ATOM 757 O O . GLU A 1 94 ? -7.571 -10.371 -8.030 1.00 95.12 94 GLU A O 1
ATOM 762 N N . ARG A 1 95 ? -6.093 -8.691 -7.803 1.00 95.62 95 ARG A N 1
ATOM 763 C CA . ARG A 1 95 ? -5.333 -9.297 -6.705 1.00 95.62 95 ARG A CA 1
ATOM 764 C C . ARG A 1 95 ? -5.718 -8.757 -5.329 1.00 95.62 95 ARG A C 1
ATOM 766 O O . ARG A 1 95 ? -5.363 -9.391 -4.337 1.00 95.62 95 ARG A O 1
ATOM 773 N N . ASP A 1 96 ? -6.473 -7.662 -5.264 1.00 97.38 96 ASP A N 1
ATOM 774 C CA . ASP A 1 96 ? -6.806 -6.923 -4.041 1.00 97.38 96 ASP A CA 1
ATOM 775 C C . ASP A 1 96 ? -5.548 -6.593 -3.219 1.00 97.38 96 ASP A C 1
ATOM 777 O O . ASP A 1 96 ? -5.410 -6.988 -2.059 1.00 97.38 96 ASP A O 1
ATOM 781 N N . VAL A 1 97 ? -4.588 -5.929 -3.871 1.00 97.94 97 VAL A N 1
ATOM 782 C CA . VAL A 1 97 ? -3.285 -5.568 -3.292 1.00 97.94 97 VAL A CA 1
ATOM 783 C C . VAL A 1 97 ? -2.915 -4.120 -3.591 1.00 97.94 97 VAL A C 1
ATOM 785 O O . VAL A 1 97 ? -3.210 -3.598 -4.666 1.00 97.94 97 VAL A O 1
ATOM 788 N N . PHE A 1 98 ? -2.206 -3.500 -2.656 1.00 97.56 98 PHE A N 1
ATOM 789 C CA . PHE A 1 98 ? -1.422 -2.291 -2.899 1.00 97.56 98 PHE A CA 1
ATOM 790 C C . PHE A 1 98 ? -0.010 -2.684 -3.334 1.00 97.56 98 PHE A C 1
ATOM 792 O O . PHE A 1 98 ? 0.656 -3.415 -2.609 1.00 97.56 98 PHE A O 1
ATOM 799 N N . VAL A 1 99 ? 0.439 -2.233 -4.503 1.00 95.94 99 VAL A N 1
ATOM 800 C CA . VAL A 1 99 ? 1.716 -2.625 -5.117 1.00 95.94 99 VAL A CA 1
ATOM 801 C C . VAL A 1 99 ? 2.714 -1.475 -5.053 1.00 95.94 99 VAL A C 1
ATOM 803 O O . VAL A 1 99 ? 2.363 -0.342 -5.372 1.00 95.94 99 VAL A O 1
ATOM 806 N N . PHE A 1 100 ? 3.957 -1.793 -4.694 1.00 94.56 100 PHE A N 1
ATOM 807 C CA . PHE A 1 100 ? 5.119 -0.910 -4.644 1.00 94.56 100 PHE A CA 1
ATOM 808 C C . PHE A 1 100 ? 6.204 -1.496 -5.555 1.00 94.56 100 PHE A C 1
ATOM 810 O O . PHE A 1 100 ? 6.719 -2.576 -5.268 1.00 94.56 100 PHE A O 1
ATOM 817 N N . VAL A 1 101 ? 6.536 -0.824 -6.660 1.00 90.50 101 VAL A N 1
ATOM 818 C CA . VAL A 1 101 ? 7.469 -1.340 -7.690 1.00 90.50 101 VAL A CA 1
ATOM 819 C C . VAL A 1 101 ? 8.836 -0.692 -7.588 1.00 90.50 101 VAL A C 1
ATOM 821 O O . VAL A 1 101 ? 8.908 0.520 -7.416 1.00 90.50 101 VAL A O 1
ATOM 824 N N . THR A 1 102 ? 9.918 -1.453 -7.723 1.00 81.50 102 THR A N 1
ATOM 825 C CA . THR A 1 102 ? 11.279 -0.931 -7.517 1.00 81.50 102 THR A CA 1
ATOM 826 C C . THR A 1 102 ? 11.820 -0.070 -8.652 1.00 81.50 102 THR A C 1
ATOM 828 O O . THR A 1 102 ? 12.631 0.831 -8.431 1.00 81.50 102 THR A O 1
ATOM 831 N N . GLU A 1 103 ? 11.321 -0.299 -9.861 1.00 71.25 103 GLU A N 1
ATOM 832 C CA . GLU A 1 103 ? 11.739 0.401 -11.066 1.00 71.25 103 GLU A CA 1
ATOM 833 C C . GLU A 1 103 ? 10.517 0.827 -11.885 1.00 71.25 103 GLU A C 1
ATOM 835 O O . GLU A 1 103 ? 9.495 0.142 -11.933 1.00 71.25 103 GLU A O 1
ATOM 840 N N . MET A 1 104 ? 10.629 1.986 -12.530 1.00 63.19 104 MET A N 1
ATOM 841 C CA . MET A 1 104 ? 9.650 2.509 -13.479 1.00 63.19 104 MET A CA 1
ATOM 842 C C . MET A 1 104 ? 10.352 2.666 -14.832 1.00 63.19 104 MET A C 1
ATOM 844 O O . MET A 1 104 ? 11.203 3.552 -14.958 1.00 63.19 104 MET A O 1
ATOM 848 N N . PRO A 1 105 ? 10.010 1.854 -15.851 1.00 53.78 105 PRO A N 1
ATOM 849 C CA . PRO A 1 105 ? 10.721 1.831 -17.135 1.00 53.78 105 PRO A CA 1
ATOM 850 C C . PRO A 1 105 ? 10.729 3.171 -17.886 1.00 53.78 105 PRO A C 1
ATOM 852 O O . PRO A 1 105 ? 11.535 3.379 -18.787 1.00 53.78 105 PRO A O 1
ATOM 855 N N . THR A 1 106 ? 9.819 4.086 -17.552 1.00 53.75 106 THR A N 1
ATOM 856 C CA . THR A 1 106 ? 9.618 5.356 -18.261 1.00 53.75 106 THR A CA 1
ATOM 857 C C . THR A 1 106 ? 10.428 6.529 -17.703 1.00 53.75 106 THR A C 1
ATOM 859 O O . THR A 1 106 ? 10.520 7.555 -18.371 1.00 53.75 106 THR A O 1
ATOM 862 N N . LEU A 1 107 ? 11.053 6.394 -16.525 1.00 50.69 107 LEU A N 1
ATOM 863 C CA . LEU A 1 107 ? 11.893 7.434 -15.902 1.00 50.69 107 LEU A CA 1
ATOM 864 C C . LEU A 1 107 ? 13.398 7.114 -15.961 1.00 50.69 107 LEU A C 1
ATOM 866 O O . LEU A 1 107 ? 14.178 7.667 -15.192 1.00 50.69 107 LEU A O 1
ATOM 870 N N . THR A 1 108 ? 13.820 6.279 -16.913 1.00 46.31 108 THR A N 1
ATOM 871 C CA . THR A 1 108 ? 15.199 5.778 -17.118 1.00 46.31 108 THR A CA 1
ATOM 872 C C . THR A 1 108 ? 16.283 6.840 -17.369 1.00 46.31 108 THR A C 1
ATOM 874 O O . THR A 1 108 ? 17.429 6.488 -17.627 1.00 46.31 108 THR A O 1
ATOM 877 N N . GLN A 1 109 ? 15.966 8.135 -17.289 1.00 47.66 109 GLN A N 1
ATOM 878 C CA . GLN A 1 109 ? 16.953 9.223 -17.339 1.00 47.66 109 GLN A CA 1
ATOM 879 C C . GLN A 1 109 ? 17.423 9.684 -15.955 1.00 47.66 109 GLN A C 1
ATOM 881 O O . GLN A 1 109 ? 18.414 10.403 -15.848 1.00 47.66 109 GLN A O 1
ATOM 886 N N . LEU A 1 110 ? 16.729 9.274 -14.896 1.00 53.62 110 LEU A N 1
ATOM 887 C CA . LEU A 1 110 ? 17.146 9.478 -13.522 1.00 53.62 110 LEU A CA 1
ATOM 888 C C . LEU A 1 110 ? 17.457 8.082 -12.977 1.00 53.62 110 LEU A C 1
ATOM 890 O O . LEU A 1 110 ? 16.537 7.282 -12.844 1.00 53.62 110 LEU A O 1
ATOM 894 N N . ASP A 1 111 ? 18.727 7.777 -12.692 1.00 53.69 111 ASP A N 1
ATOM 895 C CA . ASP A 1 111 ? 19.204 6.538 -12.038 1.00 53.69 111 ASP A CA 1
ATOM 896 C C . ASP A 1 111 ? 18.679 6.418 -10.586 1.00 53.69 111 ASP A C 1
ATOM 898 O O . ASP A 1 111 ? 19.415 6.167 -9.631 1.00 53.69 111 ASP A O 1
ATOM 902 N N . ILE A 1 112 ? 17.388 6.662 -10.372 1.00 57.22 112 ILE A N 1
ATOM 903 C CA . ILE A 1 112 ? 16.756 6.583 -9.069 1.00 57.22 112 ILE A CA 1
ATOM 904 C C . ILE A 1 112 ? 16.167 5.187 -8.942 1.00 57.22 112 ILE A C 1
ATOM 906 O O . ILE A 1 112 ? 15.096 4.885 -9.471 1.00 57.22 112 ILE A O 1
ATOM 910 N N . LYS A 1 113 ? 16.886 4.334 -8.213 1.00 60.84 113 LYS A N 1
ATOM 911 C CA . LYS A 1 113 ? 16.330 3.091 -7.687 1.00 60.84 113 LYS A CA 1
ATOM 912 C C . LYS A 1 113 ? 15.375 3.442 -6.562 1.00 60.84 113 LYS A C 1
ATOM 914 O O . LYS A 1 113 ? 15.787 3.970 -5.531 1.00 60.84 113 LYS A O 1
ATOM 919 N N . TRP A 1 114 ? 14.097 3.165 -6.769 1.00 71.81 114 TRP A N 1
ATOM 920 C CA . TRP A 1 114 ? 13.092 3.416 -5.753 1.00 71.81 114 TRP A CA 1
ATOM 921 C C . TRP A 1 114 ? 12.893 2.149 -4.941 1.00 71.81 114 TRP A C 1
ATOM 923 O O . TRP A 1 114 ? 12.234 1.220 -5.386 1.00 71.81 114 TRP A O 1
ATOM 933 N N . GLU A 1 115 ? 13.407 2.082 -3.723 1.00 86.44 115 GLU A N 1
ATOM 934 C CA . GLU A 1 115 ? 13.235 0.871 -2.919 1.00 86.44 115 GLU A CA 1
ATOM 935 C C . GLU A 1 115 ? 11.745 0.669 -2.562 1.00 86.44 115 GLU A C 1
ATOM 937 O O . GLU A 1 115 ? 11.044 1.594 -2.134 1.00 86.44 115 GLU A O 1
ATOM 942 N N . ALA A 1 116 ? 11.208 -0.526 -2.831 1.00 92.00 116 ALA A N 1
ATOM 943 C CA . ALA A 1 116 ? 9.788 -0.827 -2.631 1.00 92.00 116 ALA A CA 1
ATOM 944 C C . ALA A 1 116 ? 9.441 -0.972 -1.144 1.00 92.00 116 ALA A C 1
ATOM 946 O O . ALA A 1 116 ? 8.410 -0.461 -0.707 1.00 92.00 116 ALA A O 1
ATOM 947 N N . VAL A 1 117 ? 10.315 -1.620 -0.365 1.00 94.38 117 VAL A N 1
ATOM 948 C CA . VAL A 1 117 ? 10.097 -1.868 1.067 1.00 94.38 117 VAL A CA 1
ATOM 949 C C . VAL A 1 117 ? 10.039 -0.567 1.884 1.00 94.38 117 VAL A C 1
ATOM 951 O O . VAL A 1 117 ? 9.031 -0.380 2.567 1.00 94.38 117 VAL A O 1
ATOM 954 N N . PRO A 1 118 ? 10.993 0.385 1.780 1.00 92.38 118 PRO A N 1
ATOM 955 C CA . PRO A 1 118 ? 10.910 1.645 2.526 1.00 92.38 118 PRO A CA 1
ATOM 956 C C . PRO A 1 118 ? 9.663 2.470 2.194 1.00 92.38 118 PRO A C 1
ATOM 958 O O . PRO A 1 118 ? 9.085 3.114 3.064 1.00 92.38 118 PRO A O 1
ATOM 961 N N . ARG A 1 119 ? 9.181 2.426 0.945 1.00 91.81 119 ARG A N 1
ATOM 962 C CA . ARG A 1 119 ? 7.924 3.096 0.570 1.00 91.81 119 ARG A CA 1
ATOM 963 C C . ARG A 1 119 ? 6.697 2.403 1.140 1.00 91.81 119 ARG A C 1
ATOM 965 O O . ARG A 1 119 ? 5.775 3.081 1.583 1.00 91.81 119 ARG A O 1
ATOM 972 N N . ALA A 1 120 ? 6.682 1.073 1.149 1.00 95.50 120 ALA A N 1
ATOM 973 C CA . ALA A 1 120 ? 5.630 0.330 1.825 1.00 95.50 120 ALA A CA 1
ATOM 974 C C . ALA A 1 120 ? 5.611 0.650 3.332 1.00 95.50 120 ALA A C 1
ATOM 976 O O . ALA A 1 120 ? 4.530 0.824 3.887 1.00 95.50 120 ALA A O 1
ATOM 977 N N . LEU A 1 121 ? 6.777 0.813 3.974 1.00 95.69 121 LEU A N 1
ATOM 978 C CA . LEU A 1 121 ? 6.877 1.274 5.367 1.00 95.69 121 LEU A CA 1
ATOM 979 C C . LEU A 1 121 ? 6.292 2.678 5.549 1.00 95.69 121 LEU A C 1
ATOM 981 O O . LEU A 1 121 ? 5.396 2.848 6.370 1.00 95.69 121 LEU A O 1
ATOM 985 N N . GLN A 1 122 ? 6.704 3.656 4.735 1.00 94.38 122 GLN A N 1
ATOM 986 C CA . GLN A 1 122 ? 6.155 5.021 4.786 1.00 94.38 122 GLN A CA 1
ATOM 987 C C . GLN A 1 122 ? 4.633 5.048 4.616 1.00 94.38 122 GLN A C 1
ATOM 989 O O . GLN A 1 122 ? 3.941 5.825 5.276 1.00 94.38 122 GLN A O 1
ATOM 994 N N . PHE A 1 123 ? 4.103 4.192 3.743 1.00 96.12 123 PHE A N 1
ATOM 995 C CA . PHE A 1 123 ? 2.668 4.040 3.552 1.00 96.12 123 PHE A CA 1
ATOM 996 C C . PHE A 1 123 ? 1.973 3.473 4.797 1.00 96.12 123 PHE A C 1
ATOM 998 O O . PHE A 1 123 ? 0.915 3.961 5.187 1.00 96.12 123 PHE A O 1
ATOM 1005 N N . VAL A 1 124 ? 2.559 2.462 5.441 1.00 97.06 124 VAL A N 1
ATOM 1006 C CA . VAL A 1 124 ? 2.017 1.893 6.682 1.00 97.06 124 VAL A CA 1
ATOM 1007 C C . VAL A 1 124 ? 2.026 2.925 7.806 1.00 97.06 124 VAL A C 1
ATOM 1009 O O . VAL A 1 124 ? 0.996 3.110 8.447 1.00 97.06 124 VAL A O 1
ATOM 1012 N N . GLU A 1 125 ? 3.127 3.652 7.997 1.00 95.81 125 GLU A N 1
ATOM 1013 C CA . GLU A 1 125 ? 3.213 4.732 8.989 1.00 95.81 125 GLU A CA 1
ATOM 1014 C C . GLU A 1 125 ? 2.165 5.826 8.742 1.00 95.81 125 GLU A C 1
ATOM 1016 O O . GLU A 1 125 ? 1.505 6.291 9.672 1.00 95.81 125 GLU A O 1
ATOM 1021 N N . TYR A 1 126 ? 1.970 6.204 7.475 1.00 95.81 126 TYR A N 1
ATOM 1022 C CA . TYR A 1 126 ? 0.922 7.139 7.077 1.00 95.81 126 TYR A CA 1
ATOM 1023 C C . TYR A 1 126 ? -0.468 6.656 7.506 1.00 95.81 126 TYR A C 1
ATOM 1025 O O . TYR A 1 126 ? -1.247 7.430 8.065 1.00 95.81 126 TYR A O 1
ATOM 1033 N N . LEU A 1 127 ? -0.785 5.379 7.281 1.00 96.25 127 LEU A N 1
ATOM 1034 C CA . LEU A 1 127 ? -2.070 4.821 7.696 1.00 96.25 127 LEU A CA 1
ATOM 1035 C C . LEU A 1 127 ? -2.217 4.786 9.220 1.00 96.25 127 LEU A C 1
ATOM 1037 O O . LEU A 1 127 ? -3.300 5.077 9.723 1.00 96.25 127 LEU A O 1
ATOM 1041 N N . GLU A 1 128 ? -1.148 4.485 9.958 1.00 95.44 128 GLU A N 1
ATOM 1042 C CA . GLU A 1 128 ? -1.171 4.502 11.425 1.00 95.44 128 GLU A CA 1
ATOM 1043 C C . GLU A 1 128 ? -1.436 5.907 11.980 1.00 95.44 128 GLU A C 1
ATOM 1045 O O . GLU A 1 128 ? -2.152 6.069 12.970 1.00 95.44 128 GLU A O 1
ATOM 1050 N N . GLU A 1 129 ? -0.855 6.938 11.370 1.00 93.94 129 GLU A N 1
ATOM 1051 C CA . GLU A 1 129 ? -1.111 8.333 11.733 1.00 93.94 129 GLU A CA 1
ATOM 1052 C C . GLU A 1 129 ? -2.542 8.743 11.396 1.00 93.94 129 GLU A C 1
ATOM 1054 O O . GLU A 1 129 ? -3.239 9.290 12.253 1.00 93.94 129 GLU A O 1
ATOM 1059 N N . ARG A 1 130 ? -3.020 8.389 10.200 1.0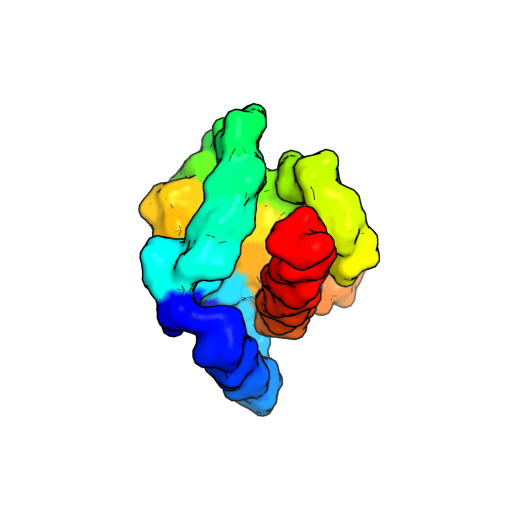0 91.38 130 ARG A N 1
ATOM 1060 C CA . ARG A 1 130 ? -4.400 8.642 9.780 1.00 91.38 130 ARG A CA 1
ATOM 1061 C C . ARG A 1 130 ? -5.419 8.017 10.734 1.00 91.38 130 ARG A C 1
ATOM 1063 O O . ARG A 1 130 ? -6.423 8.652 11.050 1.00 91.38 130 ARG A O 1
ATOM 1070 N N . GLU A 1 131 ? -5.179 6.798 11.217 1.00 91.19 131 GLU A N 1
ATOM 1071 C CA . GLU A 1 131 ? -6.041 6.164 12.223 1.00 91.19 131 GLU A CA 1
ATOM 1072 C C . GLU A 1 131 ? -6.040 6.940 13.546 1.00 91.19 131 GLU A C 1
ATOM 1074 O O . GLU A 1 131 ? -7.100 7.174 14.126 1.00 91.19 131 GLU A O 1
ATOM 1079 N N . LYS A 1 132 ? -4.872 7.405 14.006 1.00 88.94 132 LYS A N 1
ATOM 1080 C CA . LYS A 1 132 ? -4.754 8.213 15.233 1.00 88.94 132 LYS A CA 1
ATOM 1081 C C . LYS A 1 132 ? -5.447 9.572 15.110 1.00 88.94 132 LYS A C 1
ATOM 1083 O O . LYS A 1 132 ? -5.951 10.084 16.107 1.00 88.94 132 LYS A O 1
ATOM 1088 N N . GLU A 1 133 ? -5.450 10.171 13.923 1.00 84.38 133 GLU A N 1
ATOM 1089 C CA . GLU A 1 133 ? -6.135 11.437 13.644 1.00 84.38 133 GLU A CA 1
ATOM 1090 C C . GLU A 1 133 ? -7.650 11.260 13.517 1.00 84.38 133 GLU A C 1
ATOM 1092 O O . GLU A 1 133 ? -8.401 12.047 14.090 1.00 84.38 133 GLU A O 1
ATOM 1097 N N . GLY A 1 134 ? -8.110 10.193 12.853 1.00 65.38 134 GLY A N 1
ATOM 1098 C CA . GLY A 1 134 ? -9.533 9.869 12.724 1.00 65.38 134 GLY A CA 1
ATOM 1099 C C . GLY A 1 134 ? -10.226 9.635 14.070 1.00 65.38 134 GLY A C 1
ATOM 1100 O O . GLY A 1 134 ? -11.366 10.047 14.250 1.00 65.38 134 GLY A O 1
ATOM 1101 N N . VAL A 1 135 ? -9.516 9.074 15.055 1.00 56.97 135 VAL A N 1
ATOM 1102 C CA . VAL A 1 135 ? -10.028 8.885 16.427 1.00 56.97 135 VAL A CA 1
ATOM 1103 C C . VAL A 1 135 ? -10.274 10.216 17.161 1.00 56.97 135 VAL A C 1
ATOM 1105 O O . VAL A 1 135 ? -11.071 10.259 18.094 1.00 56.97 135 VAL A O 1
ATOM 1108 N N . LYS A 1 136 ? -9.637 11.325 16.756 1.00 47.22 136 LYS A N 1
ATOM 1109 C CA . LYS A 1 136 ? -9.759 12.621 17.455 1.00 47.22 136 LYS A CA 1
ATOM 1110 C C . LYS A 1 136 ? -11.002 13.431 17.085 1.00 47.22 136 LYS A C 1
ATOM 1112 O O . LYS A 1 136 ? -11.278 14.414 17.764 1.00 47.22 136 LYS A O 1
ATOM 1117 N N . HIS A 1 137 ? -11.732 13.061 16.034 1.00 37.12 137 HIS A N 1
ATOM 1118 C CA . HIS A 1 137 ? -12.894 13.825 15.566 1.00 37.12 137 HIS A CA 1
ATOM 1119 C C . HIS A 1 137 ? -14.247 13.336 16.111 1.00 37.12 137 HIS A C 1
ATOM 1121 O O . HIS A 1 137 ? -15.252 14.002 15.875 1.00 37.12 137 HIS A O 1
ATOM 1127 N N . ASP A 1 138 ? -14.255 12.255 16.898 1.00 41.22 138 ASP A N 1
ATOM 1128 C CA . ASP A 1 138 ? -15.457 11.667 17.512 1.00 41.22 138 ASP A CA 1
ATOM 1129 C C . ASP A 1 138 ? -15.506 11.836 19.053 1.00 41.22 138 ASP A C 1
ATOM 1131 O O . ASP A 1 138 ? -16.214 11.095 19.737 1.00 41.22 138 ASP A O 1
ATOM 1135 N N . SER A 1 139 ? -14.739 12.777 19.627 1.00 36.66 139 SER A N 1
ATOM 1136 C CA . SER A 1 139 ? -14.714 13.083 21.077 1.00 36.66 139 SER A CA 1
ATOM 1137 C C . SER A 1 139 ? -15.202 14.489 21.403 1.00 36.66 139 SER A C 1
ATOM 1139 O O . SER A 1 139 ? -14.771 15.435 20.708 1.00 36.66 139 SER A O 1
#

Secondary structure (DSSP, 8-state):
-EEE--SSHHHHHHHHHHHHHTT--S-EEEESTT-HHHHHHHHHHHTT---EEEEEEETTEEEEEEEE-HHHHHHH-HHHHHH--SS-EEEETTTTEEEE-S--GGGTTS-----HHHHHHHHHHHHHHHHHHHGGG--